Protein AF-A0A3B9III9-F1 (afdb_monomer_lite)

Sequence (74 aa):
GFLAEGGPHTGDMPNQMVGADGALHAEAFNPMVRLDDGPNGIRGRTLMIHSGRDDHRSQPSGNAGDRLACAVIE

Organism: NCBI:txid171437

pLDDT: mean 96.28, std 1.68, range [90.31, 98.44]

Secondary structure (DSSP, 8-state):
-TTSTT---TT--PPP---TTS--------TT-BSSSSTTB-TT-EEEEESS---SSSTTTTT--SEEEEEE--

Structure (mmCIF, N/CA/C/O backbone):
data_AF-A0A3B9III9-F1
#
_entry.id   AF-A0A3B9III9-F1
#
loop_
_atom_site.group_PDB
_atom_site.id
_atom_site.type_symbol
_atom_site.label_atom_id
_atom_site.label_alt_id
_atom_site.label_comp_id
_atom_site.label_asym_id
_atom_site.label_entity_id
_atom_site.label_seq_id
_atom_site.pdbx_PDB_ins_code
_atom_site.Cartn_x
_atom_site.Cartn_y
_atom_site.Cartn_z
_atom_site.occupancy
_atom_site.B_iso_or_equiv
_atom_site.auth_seq_id
_atom_site.auth_comp_id
_atom_site.auth_asym_id
_atom_site.auth_atom_id
_atom_site.pdbx_PDB_model_num
ATOM 1 N N . GLY A 1 1 ? 2.496 8.157 -2.880 1.00 90.31 1 GLY A N 1
ATOM 2 C CA . GLY A 1 1 ? 3.747 7.412 -2.649 1.00 90.31 1 GLY A CA 1
ATOM 3 C C . GLY A 1 1 ? 4.742 8.285 -1.909 1.00 90.31 1 GLY A C 1
ATOM 4 O O . GLY A 1 1 ? 4.618 9.503 -1.955 1.00 90.31 1 GLY A O 1
ATOM 5 N N . PHE A 1 2 ? 5.755 7.702 -1.263 1.00 94.12 2 PHE A N 1
ATOM 6 C CA . PHE A 1 2 ? 6.744 8.439 -0.451 1.00 94.12 2 PHE A CA 1
ATOM 7 C C . PHE A 1 2 ? 7.530 9.545 -1.185 1.00 94.12 2 PHE A C 1
ATOM 9 O O . PHE A 1 2 ? 8.117 10.401 -0.533 1.00 94.12 2 PHE A O 1
ATOM 16 N N . LEU A 1 3 ? 7.558 9.531 -2.522 1.00 96.62 3 LEU A N 1
ATOM 17 C CA . LEU A 1 3 ? 8.256 10.494 -3.383 1.00 96.62 3 LEU A CA 1
ATOM 18 C C . LEU A 1 3 ? 7.292 11.396 -4.179 1.00 96.62 3 LEU A C 1
ATOM 20 O O . LEU A 1 3 ? 7.730 12.093 -5.099 1.00 96.62 3 LEU A O 1
ATOM 24 N N . ALA A 1 4 ? 5.990 11.349 -3.886 1.00 95.69 4 ALA A N 1
ATOM 25 C CA . ALA A 1 4 ? 4.994 12.208 -4.516 1.00 95.69 4 ALA A CA 1
ATOM 26 C C . ALA A 1 4 ? 5.105 13.653 -4.000 1.00 95.69 4 ALA A C 1
ATOM 28 O O . ALA A 1 4 ? 5.498 13.882 -2.860 1.00 95.69 4 ALA A O 1
ATOM 29 N N . GLU A 1 5 ? 4.726 14.631 -4.827 1.00 92.75 5 GLU A N 1
ATOM 30 C CA . GLU A 1 5 ? 4.854 16.069 -4.527 1.00 92.75 5 GLU A CA 1
ATOM 31 C C . GLU A 1 5 ? 4.093 16.501 -3.256 1.00 92.75 5 GLU A C 1
ATOM 33 O O . GLU A 1 5 ? 4.567 17.355 -2.514 1.00 92.75 5 GLU A O 1
ATOM 38 N N . GLY A 1 6 ? 2.958 15.859 -2.954 1.00 93.62 6 GLY A N 1
ATOM 39 C CA . GLY A 1 6 ? 2.180 16.068 -1.723 1.00 93.62 6 GLY A CA 1
ATOM 40 C C . GLY A 1 6 ? 2.541 15.131 -0.564 1.00 93.62 6 GLY A C 1
ATOM 41 O O . GLY A 1 6 ? 1.855 15.133 0.455 1.00 93.62 6 GLY A O 1
ATOM 42 N N . GLY A 1 7 ? 3.589 14.318 -0.716 1.00 94.62 7 GLY A N 1
ATOM 43 C CA . GLY A 1 7 ? 3.945 13.259 0.224 1.00 94.62 7 GLY A CA 1
ATOM 44 C C . GLY A 1 7 ? 3.102 11.981 0.071 1.00 94.62 7 GLY A C 1
ATOM 45 O O . GLY A 1 7 ? 2.309 11.847 -0.866 1.00 94.62 7 GLY A O 1
ATOM 46 N N . PRO A 1 8 ? 3.308 10.996 0.962 1.00 96.88 8 PRO A N 1
ATOM 47 C CA . PRO A 1 8 ? 2.572 9.738 0.931 1.00 96.88 8 PRO A CA 1
ATOM 48 C C . PRO A 1 8 ? 1.113 9.913 1.376 1.00 96.88 8 PRO A C 1
ATOM 50 O O . PRO A 1 8 ? 0.806 10.715 2.258 1.00 96.88 8 PRO A O 1
ATOM 53 N N . HIS A 1 9 ? 0.216 9.096 0.823 1.00 96.56 9 HIS A N 1
ATOM 54 C CA . HIS A 1 9 ? -1.093 8.881 1.433 1.00 96.56 9 HIS A CA 1
ATOM 55 C C . HIS A 1 9 ? -0.925 8.121 2.753 1.00 96.56 9 HIS A C 1
ATOM 57 O O . HIS A 1 9 ? 0.025 7.359 2.925 1.00 96.56 9 HIS A O 1
ATOM 63 N N . THR A 1 10 ? -1.884 8.247 3.673 1.00 96.69 10 THR A N 1
ATOM 64 C CA . THR A 1 10 ? -1.824 7.552 4.973 1.00 96.69 10 THR A CA 1
ATOM 65 C C . THR A 1 10 ? -1.736 6.030 4.831 1.00 96.69 10 THR A C 1
ATOM 67 O O . THR A 1 10 ? -1.104 5.377 5.654 1.00 96.69 10 THR A O 1
ATOM 70 N N . GLY A 1 11 ? -2.328 5.465 3.774 1.00 96.75 11 GLY A N 1
ATOM 71 C CA . GLY A 1 11 ? -2.277 4.033 3.467 1.00 96.75 11 GLY A CA 1
ATOM 72 C C . GLY A 1 11 ? -1.039 3.568 2.694 1.00 96.75 11 GLY A C 1
ATOM 73 O O . GLY A 1 11 ? -0.882 2.362 2.521 1.00 96.75 11 GLY A O 1
ATOM 74 N N . ASP A 1 12 ? -0.172 4.474 2.230 1.00 97.44 12 ASP A N 1
ATOM 75 C CA . ASP A 1 12 ? 1.028 4.083 1.488 1.00 97.44 12 ASP A CA 1
ATOM 76 C C . ASP A 1 12 ? 2.009 3.354 2.417 1.00 97.44 12 ASP A C 1
ATOM 78 O O . ASP A 1 12 ? 2.350 3.829 3.503 1.00 97.44 12 ASP A O 1
ATOM 82 N N . MET A 1 13 ? 2.495 2.198 1.969 1.00 96.94 13 MET A N 1
ATOM 83 C CA . MET A 1 13 ? 3.464 1.363 2.682 1.00 96.94 13 MET A CA 1
ATOM 84 C C . MET A 1 13 ? 4.612 0.970 1.744 1.00 96.94 13 MET A C 1
ATOM 86 O O . MET A 1 13 ? 4.444 1.009 0.522 1.00 96.94 13 MET A O 1
ATOM 90 N N . PRO A 1 14 ? 5.800 0.614 2.272 1.00 95.56 14 PRO A N 1
ATOM 91 C CA . PRO A 1 14 ? 6.910 0.168 1.438 1.00 95.56 14 PRO A CA 1
ATOM 92 C C . PRO A 1 14 ? 6.538 -1.047 0.589 1.00 95.56 14 PRO A C 1
ATOM 94 O O . PRO A 1 14 ? 5.777 -1.915 1.025 1.00 95.56 14 PRO A O 1
ATOM 97 N N . ASN A 1 15 ? 7.132 -1.131 -0.603 1.00 96.75 15 ASN A N 1
ATOM 98 C CA . ASN A 1 15 ? 7.020 -2.322 -1.440 1.00 96.75 15 ASN A CA 1
ATOM 99 C C . ASN A 1 15 ? 7.458 -3.569 -0.662 1.00 96.75 15 ASN A C 1
ATOM 101 O O . ASN A 1 15 ? 8.491 -3.562 0.006 1.00 96.75 15 ASN A O 1
ATOM 105 N N . GLN A 1 16 ? 6.680 -4.638 -0.795 1.00 96.19 16 GLN A N 1
ATOM 106 C CA . GLN A 1 16 ? 6.973 -5.936 -0.200 1.00 96.19 16 GLN A CA 1
ATOM 107 C C . GLN A 1 16 ? 7.675 -6.844 -1.218 1.00 96.19 16 GLN A C 1
ATOM 109 O O . GLN A 1 16 ? 7.550 -6.637 -2.427 1.00 96.19 16 GLN A O 1
ATOM 114 N N . MET A 1 17 ? 8.423 -7.843 -0.746 1.00 94.69 17 MET A N 1
ATOM 115 C CA . MET A 1 17 ? 9.144 -8.777 -1.617 1.00 94.69 17 MET A CA 1
ATOM 116 C C . MET A 1 17 ? 8.563 -10.181 -1.504 1.00 94.69 17 MET A C 1
ATOM 118 O O . MET A 1 17 ? 8.438 -10.724 -0.411 1.00 94.69 17 ME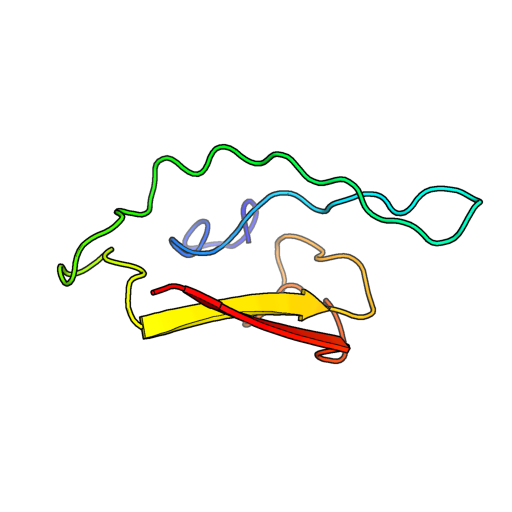T A O 1
ATOM 122 N N . VAL A 1 18 ? 8.230 -10.763 -2.652 1.00 95.81 18 VAL A N 1
ATOM 123 C CA . VAL A 1 18 ? 7.782 -12.153 -2.755 1.00 95.81 18 VAL A CA 1
ATOM 124 C C . VAL A 1 18 ? 9.013 -13.053 -2.847 1.00 95.81 18 VAL A C 1
ATOM 126 O O . VAL A 1 18 ? 9.940 -12.762 -3.608 1.00 95.81 18 VAL A O 1
ATOM 129 N N . GLY A 1 19 ? 9.031 -14.126 -2.059 1.00 94.31 19 GLY A N 1
ATOM 130 C CA . GLY A 1 19 ? 10.078 -15.139 -2.094 1.00 94.31 19 GLY A CA 1
ATOM 131 C C . GLY A 1 19 ? 10.092 -15.923 -3.408 1.00 94.31 19 GLY A C 1
ATOM 132 O O . GLY A 1 19 ? 9.148 -15.894 -4.196 1.00 94.31 19 GLY A O 1
ATOM 133 N N . ALA A 1 20 ? 11.175 -16.665 -3.651 1.00 96.44 20 ALA A N 1
ATOM 134 C CA . ALA A 1 20 ? 11.301 -17.511 -4.843 1.00 96.44 20 ALA A CA 1
ATOM 135 C C . ALA A 1 20 ? 10.274 -18.663 -4.887 1.00 96.44 20 ALA A C 1
ATOM 137 O O . ALA A 1 20 ? 10.021 -19.224 -5.948 1.00 96.44 20 ALA A O 1
ATOM 138 N N . ASP A 1 21 ? 9.684 -19.003 -3.742 1.00 96.88 21 ASP A N 1
ATOM 139 C CA . ASP A 1 21 ? 8.582 -19.955 -3.586 1.00 96.88 21 ASP A CA 1
ATOM 140 C C . ASP A 1 21 ? 7.205 -19.358 -3.933 1.00 96.88 21 ASP A C 1
ATOM 142 O O . ASP A 1 21 ? 6.200 -20.066 -3.906 1.00 96.88 21 ASP A O 1
ATOM 146 N N . GLY A 1 22 ? 7.147 -18.067 -4.272 1.00 95.31 22 GLY A N 1
ATOM 147 C CA . GLY A 1 22 ? 5.907 -17.355 -4.566 1.00 95.31 22 GLY A CA 1
ATOM 148 C C . GLY A 1 22 ? 5.133 -16.915 -3.321 1.00 95.31 22 GLY A C 1
ATOM 149 O O . GLY A 1 22 ? 4.037 -16.373 -3.463 1.00 95.31 22 GLY A O 1
ATOM 150 N N . ALA A 1 23 ? 5.676 -17.115 -2.116 1.00 95.44 23 ALA A N 1
ATOM 151 C CA . ALA A 1 23 ? 5.047 -16.685 -0.876 1.00 95.44 23 ALA A CA 1
ATOM 152 C C . ALA A 1 23 ? 5.514 -15.280 -0.473 1.00 95.44 23 ALA A C 1
ATOM 154 O O . ALA A 1 23 ? 6.690 -14.924 -0.584 1.00 95.44 23 ALA A O 1
ATOM 155 N N . LEU A 1 24 ? 4.580 -14.471 0.028 1.00 93.75 24 LEU A N 1
ATOM 156 C CA . LEU A 1 24 ? 4.879 -13.197 0.669 1.00 93.75 24 LEU A CA 1
ATOM 157 C C . LEU A 1 24 ? 4.675 -13.329 2.178 1.00 93.75 24 LEU A C 1
ATOM 159 O O . LEU A 1 24 ? 3.560 -13.571 2.635 1.00 93.75 24 LEU A O 1
ATOM 163 N N . HIS A 1 25 ? 5.733 -13.078 2.945 1.00 93.75 25 HIS A N 1
ATOM 164 C CA . HIS A 1 25 ? 5.638 -12.779 4.370 1.00 93.75 25 HIS A CA 1
ATOM 165 C C . HIS A 1 25 ? 5.967 -11.302 4.567 1.00 93.75 25 HIS A C 1
ATOM 167 O O . HIS A 1 25 ? 7.080 -10.870 4.274 1.00 93.75 25 HIS A O 1
ATOM 173 N N . ALA A 1 26 ? 4.982 -10.531 5.020 1.00 92.12 26 ALA A N 1
ATOM 174 C CA . ALA A 1 26 ? 5.088 -9.087 5.167 1.00 92.12 26 ALA A CA 1
ATOM 175 C C . ALA A 1 26 ? 4.935 -8.686 6.634 1.00 92.12 26 ALA A C 1
ATOM 177 O O . ALA A 1 26 ? 4.003 -9.116 7.312 1.00 92.12 26 ALA A O 1
ATOM 178 N N . GLU A 1 27 ? 5.815 -7.801 7.085 1.00 93.81 27 GLU A N 1
ATOM 179 C CA . GLU A 1 27 ? 5.659 -7.042 8.319 1.00 93.81 27 GLU A CA 1
ATOM 180 C C . GLU A 1 27 ? 5.897 -5.572 7.975 1.00 93.81 27 GLU A C 1
ATOM 182 O O . GLU A 1 27 ? 6.914 -5.214 7.377 1.00 93.81 27 GLU A O 1
ATOM 187 N N . ALA A 1 28 ? 4.935 -4.716 8.307 1.00 92.06 28 ALA A N 1
ATOM 188 C CA . ALA A 1 28 ? 5.010 -3.298 8.004 1.00 92.06 28 ALA A CA 1
ATOM 189 C C . ALA A 1 28 ? 4.538 -2.483 9.203 1.00 92.06 28 ALA A C 1
ATOM 191 O O . ALA A 1 28 ? 3.442 -2.682 9.724 1.00 92.06 28 ALA A O 1
ATOM 192 N N . PHE A 1 29 ? 5.360 -1.518 9.603 1.00 93.94 29 PHE A N 1
ATOM 193 C CA . PHE A 1 29 ? 4.965 -0.497 10.557 1.00 93.94 29 PHE A CA 1
ATOM 194 C C . PHE A 1 29 ? 4.504 0.751 9.799 1.00 93.94 29 PHE A C 1
ATOM 196 O O . PHE A 1 29 ? 5.289 1.358 9.069 1.00 93.94 29 PHE A O 1
ATOM 203 N N . ASN A 1 30 ? 3.240 1.142 9.976 1.00 96.38 30 ASN A N 1
ATOM 204 C CA . ASN A 1 30 ? 2.687 2.363 9.394 1.00 96.38 30 ASN A CA 1
ATOM 205 C C . ASN A 1 30 ? 2.228 3.325 10.509 1.00 96.38 30 ASN A C 1
ATOM 207 O O . ASN A 1 30 ? 1.181 3.097 11.115 1.00 96.38 30 ASN A O 1
ATOM 211 N N . PRO A 1 31 ? 2.971 4.416 10.781 1.00 95.69 31 PRO A N 1
ATOM 212 C CA . PRO A 1 31 ? 2.630 5.363 11.843 1.00 95.69 31 PRO A CA 1
ATOM 213 C C . PRO A 1 31 ? 1.516 6.354 11.461 1.00 95.69 31 PRO A C 1
ATOM 215 O O . PRO A 1 31 ? 1.111 7.162 12.296 1.00 95.69 31 PRO A O 1
ATOM 218 N N . MET A 1 32 ? 1.041 6.349 10.210 1.00 96.94 32 MET A N 1
ATOM 219 C CA . MET A 1 32 ? 0.059 7.318 9.704 1.00 96.94 32 MET A CA 1
ATOM 220 C C . MET A 1 32 ? -1.394 6.849 9.850 1.00 96.94 32 MET A C 1
ATOM 222 O O . MET A 1 32 ? -2.313 7.643 9.637 1.00 96.94 32 MET A O 1
ATOM 226 N N . VAL A 1 33 ? -1.604 5.584 10.222 1.00 97.25 33 VAL A N 1
ATOM 227 C CA . VAL A 1 33 ? -2.923 4.950 10.356 1.00 97.25 33 VAL A CA 1
ATOM 228 C C . VAL A 1 33 ? -3.251 4.617 11.807 1.00 97.25 33 VAL A C 1
ATOM 230 O O . VAL A 1 33 ? -2.367 4.509 12.656 1.00 97.25 33 VAL A O 1
ATOM 233 N N . ARG A 1 34 ? -4.541 4.435 12.093 1.00 97.12 34 ARG A N 1
ATOM 234 C CA . ARG A 1 34 ? -5.037 3.958 13.389 1.00 97.12 34 ARG A CA 1
ATOM 235 C C . ARG A 1 34 ? -6.009 2.800 13.210 1.00 97.12 34 ARG A C 1
ATOM 237 O O . ARG A 1 34 ? -6.755 2.763 12.237 1.00 97.12 34 ARG A O 1
ATOM 244 N N . LEU A 1 35 ? -6.033 1.879 14.172 1.00 95.81 35 LEU A N 1
ATOM 245 C CA . LEU A 1 35 ? -7.030 0.803 14.244 1.00 95.81 35 LEU A CA 1
ATOM 246 C C . LEU A 1 35 ? -8.295 1.285 14.971 1.00 95.81 35 LEU A C 1
ATOM 248 O O . LEU A 1 35 ? -8.657 0.787 16.035 1.00 95.81 35 LEU A O 1
ATOM 252 N N . ASP A 1 36 ? -8.929 2.307 14.402 1.00 96.88 36 ASP A N 1
ATOM 253 C CA . ASP A 1 36 ? -10.180 2.904 14.867 1.00 96.88 36 ASP A CA 1
ATOM 254 C C . ASP A 1 36 ? -11.034 3.384 13.675 1.00 96.88 36 ASP A C 1
ATOM 256 O O . ASP A 1 36 ? -10.695 3.120 12.519 1.00 96.88 36 ASP A O 1
ATOM 260 N N . ASP A 1 37 ? -12.145 4.067 13.967 1.00 96.38 37 ASP A N 1
ATOM 261 C CA . ASP A 1 37 ? -13.090 4.629 12.988 1.00 96.38 37 ASP A CA 1
ATOM 262 C C . ASP A 1 37 ? -12.867 6.141 12.748 1.00 96.38 37 ASP A C 1
ATOM 264 O O . ASP A 1 37 ? -13.741 6.853 12.253 1.00 96.38 37 ASP A O 1
ATOM 268 N N . GLY A 1 38 ? -11.706 6.672 13.152 1.00 96.19 38 GLY A N 1
ATOM 269 C CA . GLY A 1 38 ? -11.367 8.086 13.019 1.00 96.19 38 GLY A CA 1
ATOM 270 C C . GLY A 1 38 ? -10.939 8.496 11.599 1.00 96.19 38 GLY A C 1
ATOM 271 O O . GLY A 1 38 ? -10.943 7.689 10.669 1.00 96.19 38 GLY A O 1
ATOM 272 N N . PRO A 1 39 ? -10.481 9.750 11.404 1.00 95.25 39 PRO A N 1
ATOM 27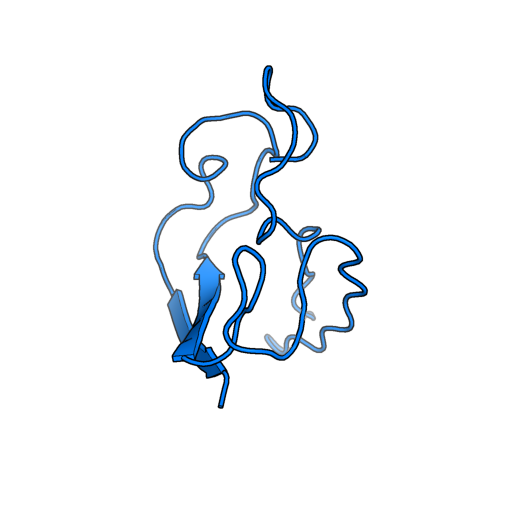3 C CA . PRO A 1 39 ? -10.070 10.263 10.088 1.00 95.25 39 PRO A CA 1
ATOM 274 C C . PRO A 1 39 ? -8.992 9.413 9.385 1.00 95.25 39 PRO A C 1
ATOM 276 O O . PRO A 1 39 ? -9.079 9.147 8.184 1.00 95.25 39 PRO A O 1
ATOM 279 N N . ASN A 1 40 ? -8.016 8.926 10.159 1.00 96.38 40 ASN A N 1
ATOM 280 C CA . ASN A 1 40 ? -6.965 8.003 9.707 1.00 96.38 40 ASN A CA 1
ATOM 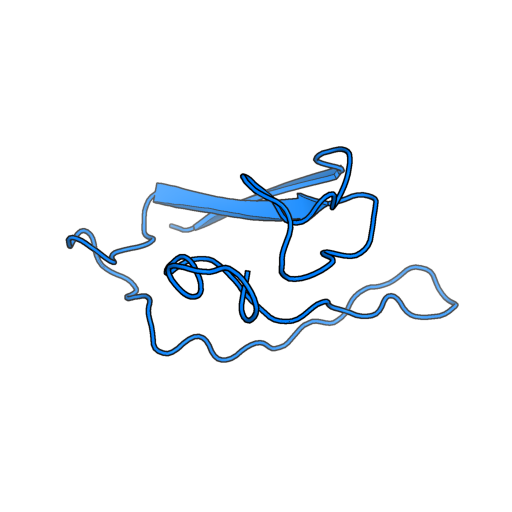281 C C . ASN A 1 40 ? -7.232 6.552 10.147 1.00 96.38 40 ASN A C 1
ATOM 283 O O . ASN A 1 40 ? -6.332 5.711 10.105 1.00 96.38 40 ASN A O 1
ATOM 287 N N . GLY A 1 41 ? -8.454 6.282 10.600 1.00 97.44 41 GLY A N 1
ATOM 288 C CA . GLY A 1 41 ? -8.924 4.975 11.016 1.00 97.44 41 GLY A CA 1
ATOM 289 C C . GLY A 1 41 ? -9.057 4.041 9.822 1.00 97.44 41 GLY A C 1
ATOM 290 O O . GLY A 1 41 ? -9.624 4.435 8.798 1.00 97.44 41 GLY A O 1
ATOM 291 N N . ILE A 1 42 ? -8.500 2.834 9.918 1.00 97.38 42 ILE A N 1
ATOM 292 C CA . ILE A 1 42 ? -8.506 1.847 8.828 1.00 97.38 42 ILE A CA 1
ATOM 293 C C . ILE A 1 42 ? -9.465 0.678 9.055 1.00 97.38 42 ILE A C 1
ATOM 295 O O . ILE A 1 42 ? -9.541 -0.195 8.191 1.00 97.38 42 ILE A O 1
ATOM 299 N N . ARG A 1 43 ? -10.230 0.670 10.153 1.00 97.56 43 ARG A N 1
ATOM 300 C CA . ARG A 1 43 ? -11.322 -0.294 10.323 1.00 97.56 43 ARG A CA 1
ATOM 301 C C . ARG A 1 43 ? -12.330 -0.148 9.176 1.00 97.56 43 ARG A C 1
ATOM 303 O O . ARG A 1 43 ? -12.648 0.959 8.746 1.00 97.56 43 ARG A O 1
ATOM 310 N N . GLY A 1 44 ? -12.770 -1.274 8.624 1.00 96.88 44 GLY A N 1
ATOM 311 C CA . GLY A 1 44 ? -13.638 -1.350 7.450 1.00 96.88 44 GLY A CA 1
ATOM 312 C C . GLY A 1 44 ? -12.962 -0.990 6.120 1.00 96.88 44 GLY A C 1
ATOM 313 O O . GLY A 1 44 ? -13.623 -1.026 5.082 1.00 96.88 44 GLY A O 1
ATOM 314 N N . ARG A 1 45 ? -11.664 -0.644 6.111 1.00 97.31 45 ARG A N 1
ATOM 315 C CA . ARG A 1 45 ? -10.893 -0.410 4.876 1.00 97.31 45 ARG A CA 1
ATOM 316 C C . ARG A 1 45 ? -10.252 -1.702 4.377 1.00 97.31 45 ARG A C 1
ATOM 318 O O . ARG A 1 45 ? -10.413 -2.770 4.960 1.00 97.31 45 ARG A O 1
ATOM 325 N N . THR A 1 46 ? -9.527 -1.606 3.266 1.00 97.75 46 THR A N 1
ATOM 326 C CA . THR A 1 46 ? -8.969 -2.759 2.559 1.00 97.75 46 THR A CA 1
ATOM 327 C C . THR A 1 46 ? -7.452 -2.673 2.455 1.00 97.75 46 THR A C 1
ATOM 329 O O . THR A 1 46 ? -6.922 -1.675 1.968 1.00 97.75 46 THR A O 1
ATOM 332 N N . LEU A 1 47 ? -6.763 -3.744 2.851 1.00 96.94 47 LEU A N 1
ATOM 333 C CA . LEU A 1 47 ? -5.377 -3.992 2.466 1.00 96.94 47 LEU A CA 1
ATOM 334 C C . LEU A 1 47 ? -5.349 -4.532 1.032 1.00 96.94 47 LEU A C 1
ATOM 336 O O . LEU A 1 47 ? -6.110 -5.441 0.697 1.00 96.94 47 LEU A O 1
ATOM 340 N N . MET A 1 48 ? -4.484 -3.970 0.188 1.00 97.81 48 MET A N 1
ATOM 341 C CA . MET A 1 48 ? -4.443 -4.237 -1.249 1.00 97.81 48 MET A CA 1
ATOM 342 C C . MET A 1 48 ? -3.043 -4.665 -1.687 1.00 97.81 48 MET A C 1
ATOM 344 O O . MET A 1 48 ? -2.074 -3.960 -1.418 1.00 97.81 48 MET A O 1
ATOM 348 N N . ILE A 1 49 ? -2.947 -5.784 -2.403 1.00 97.50 49 ILE A N 1
ATOM 349 C CA . ILE A 1 49 ? -1.730 -6.2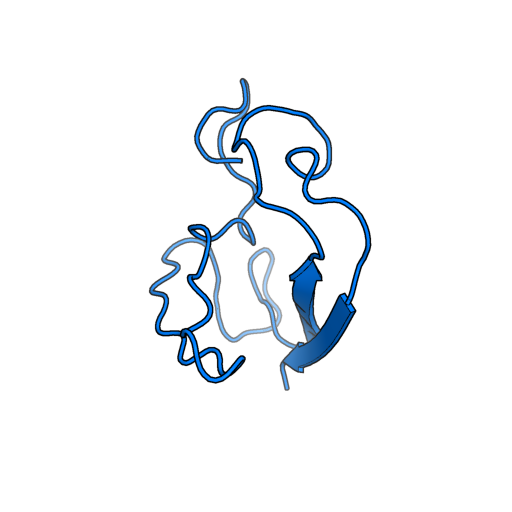14 -3.099 1.00 97.50 49 ILE A CA 1
ATOM 350 C C . ILE A 1 49 ? -1.888 -5.923 -4.588 1.00 97.50 49 ILE A C 1
ATOM 352 O O . ILE A 1 49 ? -2.894 -6.295 -5.198 1.00 97.50 49 ILE A O 1
ATOM 356 N N . HIS A 1 50 ? -0.890 -5.259 -5.162 1.00 98.31 50 HIS A N 1
ATOM 357 C CA . HIS A 1 50 ? -0.833 -4.917 -6.578 1.00 98.31 50 HIS A CA 1
ATOM 358 C C . HIS A 1 50 ? 0.061 -5.884 -7.373 1.00 98.31 50 HIS A C 1
ATOM 360 O O . HIS A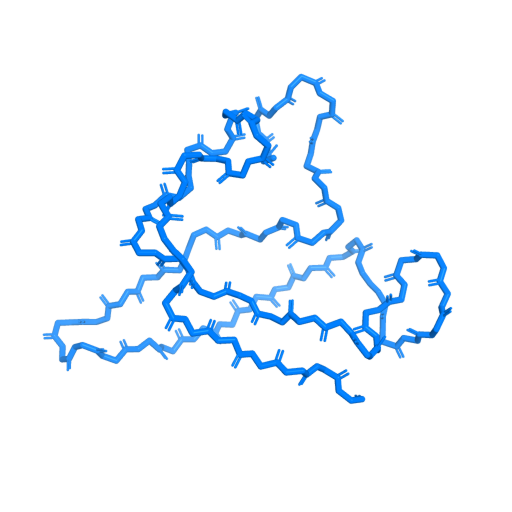 1 50 ? 0.874 -6.598 -6.788 1.00 98.31 50 HIS A O 1
ATOM 366 N N . SER A 1 51 ? -0.102 -5.927 -8.701 1.00 97.38 51 SER A N 1
ATOM 367 C CA . SER A 1 51 ? 0.649 -6.833 -9.588 1.00 97.38 51 SER A CA 1
ATOM 368 C C . SER A 1 51 ? 2.067 -6.379 -9.908 1.00 97.38 51 SER A C 1
ATOM 370 O O . SER A 1 51 ? 2.906 -7.192 -10.296 1.00 97.38 51 SER A O 1
ATOM 372 N N . GLY A 1 52 ? 2.340 -5.093 -9.732 1.00 97.12 52 GLY A N 1
ATOM 373 C CA . GLY A 1 52 ? 3.623 -4.464 -9.970 1.00 97.12 52 GLY A CA 1
ATOM 374 C C . GLY A 1 52 ? 4.137 -3.710 -8.750 1.00 97.12 52 GLY A C 1
ATOM 375 O O . GLY A 1 52 ? 3.458 -3.516 -7.741 1.00 97.12 52 GLY A O 1
ATOM 376 N N . ARG A 1 53 ? 5.388 -3.275 -8.871 1.00 97.44 53 ARG A N 1
ATOM 377 C CA . ARG A 1 53 ? 6.064 -2.452 -7.873 1.00 97.44 53 ARG A CA 1
ATOM 378 C C . ARG A 1 53 ? 5.534 -1.018 -7.927 1.00 97.44 53 ARG A C 1
ATOM 380 O O . ARG A 1 53 ? 5.491 -0.429 -9.001 1.00 97.44 53 ARG A O 1
ATOM 387 N N . ASP A 1 54 ? 5.240 -0.444 -6.766 1.00 98.12 54 ASP A N 1
ATOM 388 C CA . ASP A 1 54 ? 4.937 0.981 -6.616 1.00 98.12 54 ASP A CA 1
ATOM 389 C C . ASP A 1 54 ? 6.216 1.821 -6.837 1.00 98.12 54 ASP A C 1
ATOM 391 O O . ASP A 1 54 ? 7.255 1.573 -6.215 1.00 98.12 54 ASP A O 1
ATOM 395 N N . ASP A 1 55 ? 6.165 2.806 -7.734 1.00 98.12 55 ASP A N 1
ATOM 396 C CA . ASP A 1 55 ? 7.282 3.706 -8.063 1.00 98.12 55 ASP A CA 1
ATOM 397 C C . ASP A 1 55 ? 7.460 4.878 -7.073 1.00 98.12 55 ASP A C 1
ATOM 399 O O . ASP A 1 55 ? 8.371 5.700 -7.204 1.00 98.12 55 ASP A O 1
ATOM 403 N N . HIS A 1 56 ? 6.590 4.946 -6.070 1.00 97.62 56 HIS A N 1
ATOM 404 C CA . HIS A 1 56 ? 6.479 5.935 -5.006 1.00 97.62 56 HIS A CA 1
ATOM 405 C C . HIS A 1 56 ? 6.219 7.371 -5.456 1.00 97.62 56 HIS A C 1
ATOM 407 O O . HIS A 1 56 ? 6.150 8.253 -4.600 1.00 97.62 56 HIS A O 1
ATOM 413 N N . ARG A 1 57 ? 6.014 7.630 -6.747 1.00 97.25 57 ARG A N 1
ATOM 414 C CA . ARG A 1 57 ? 5.933 8.980 -7.313 1.00 97.25 57 ARG A CA 1
ATOM 415 C C . ARG A 1 57 ? 4.634 9.200 -8.072 1.00 97.25 57 ARG A C 1
ATOM 417 O O . ARG A 1 57 ? 3.919 10.164 -7.788 1.00 97.25 57 ARG A O 1
ATOM 424 N N . SER A 1 58 ? 4.340 8.322 -9.023 1.00 97.50 58 SER A N 1
ATOM 425 C CA . SER A 1 58 ? 3.226 8.472 -9.949 1.00 97.50 58 SER A CA 1
ATOM 426 C C . SER A 1 58 ? 1.901 8.458 -9.206 1.00 97.50 58 SER A C 1
ATOM 428 O O . SER A 1 58 ? 1.679 7.670 -8.287 1.00 97.50 58 SER A O 1
ATOM 430 N N . GLN A 1 59 ? 1.010 9.358 -9.600 1.00 96.06 59 GLN A N 1
ATOM 431 C CA . GLN A 1 59 ? -0.331 9.439 -9.042 1.00 96.06 59 GLN A CA 1
ATOM 432 C C . GLN A 1 59 ? -1.333 8.764 -9.985 1.00 96.06 59 GLN A C 1
ATOM 434 O O . GLN A 1 59 ? -1.152 8.831 -11.201 1.00 96.06 59 GLN A O 1
ATOM 439 N N . PRO A 1 60 ? -2.383 8.112 -9.452 1.00 95.75 60 PRO A N 1
ATOM 440 C CA . PRO A 1 60 ? -2.778 8.092 -8.035 1.00 95.75 60 PRO A CA 1
ATOM 441 C C . PRO A 1 60 ? -2.172 6.949 -7.197 1.00 95.75 60 PRO A C 1
ATOM 443 O O . PRO A 1 60 ? -2.274 6.981 -5.975 1.00 95.75 60 PRO A O 1
ATOM 446 N N . SER A 1 61 ? -1.579 5.927 -7.821 1.00 96.38 61 SER A N 1
ATOM 447 C CA . SER A 1 61 ? -1.249 4.654 -7.149 1.00 96.38 61 SER A CA 1
ATOM 448 C C . SER A 1 61 ? 0.112 4.077 -7.556 1.00 96.38 61 SER A C 1
ATOM 450 O O . SER A 1 61 ? 0.248 2.871 -7.762 1.00 96.38 61 SER A O 1
ATOM 452 N N . GLY A 1 62 ? 1.096 4.947 -7.791 1.00 97.62 62 GLY A N 1
ATOM 453 C CA . GLY A 1 62 ? 2.496 4.557 -7.972 1.00 97.62 62 GLY A CA 1
ATOM 454 C C . GLY A 1 62 ? 2.778 3.668 -9.182 1.00 97.62 62 GLY A C 1
ATOM 455 O O . GLY A 1 62 ? 3.739 2.912 -9.151 1.00 97.62 62 GLY A O 1
ATOM 456 N N . ASN A 1 63 ? 1.929 3.691 -10.218 1.00 97.88 63 ASN A N 1
ATOM 457 C CA . ASN A 1 63 ? 2.004 2.768 -11.362 1.00 97.88 63 ASN A CA 1
ATOM 458 C C . ASN A 1 63 ? 2.108 1.282 -10.963 1.00 97.88 63 ASN A C 1
ATOM 460 O O . ASN A 1 63 ? 2.671 0.476 -11.700 1.00 97.88 63 ASN A O 1
ATOM 464 N N . ALA A 1 64 ? 1.531 0.903 -9.819 1.00 98.12 64 ALA A N 1
ATOM 465 C CA . ALA A 1 64 ? 1.656 -0.447 -9.278 1.00 98.12 64 ALA A CA 1
ATOM 466 C C . ALA A 1 64 ? 0.875 -1.517 -10.073 1.00 98.12 64 ALA A C 1
ATOM 468 O O . ALA A 1 64 ? 0.969 -2.699 -9.769 1.00 98.12 64 ALA A O 1
ATOM 469 N N . GLY A 1 65 ? 0.110 -1.142 -11.101 1.00 98.06 65 GLY A N 1
ATOM 470 C CA . GLY A 1 65 ? -0.655 -2.084 -11.922 1.00 98.06 65 GLY A CA 1
ATOM 471 C C . GLY A 1 65 ? -1.933 -2.597 -11.249 1.00 98.06 65 GLY A C 1
ATOM 472 O O . GLY A 1 65 ? -2.528 -1.924 -10.400 1.00 98.06 65 GLY A O 1
ATOM 473 N N . ASP A 1 66 ? -2.366 -3.787 -11.666 1.00 98.44 66 ASP A N 1
ATOM 474 C CA . ASP A 1 66 ? -3.645 -4.398 -11.292 1.00 98.44 66 ASP A CA 1
ATOM 475 C C . ASP A 1 66 ? -3.734 -4.728 -9.799 1.00 98.44 66 ASP A C 1
ATOM 477 O O . ASP A 1 66 ? -2.731 -4.931 -9.120 1.00 98.44 66 ASP A O 1
ATOM 481 N N . ARG A 1 67 ? -4.962 -4.831 -9.284 1.00 97.88 67 ARG A N 1
ATOM 482 C CA . ARG A 1 67 ? -5.260 -5.230 -7.902 1.00 97.88 67 ARG A CA 1
ATOM 483 C C . ARG A 1 67 ? -5.373 -6.754 -7.820 1.00 97.88 67 ARG A C 1
ATOM 485 O O . ARG A 1 67 ? -6.398 -7.303 -8.211 1.00 97.88 67 ARG A O 1
ATOM 492 N N . LEU A 1 68 ? -4.337 -7.429 -7.324 1.00 96.94 68 LEU A N 1
ATOM 493 C CA . LEU A 1 68 ? -4.254 -8.895 -7.302 1.00 96.94 68 LEU A CA 1
ATOM 494 C C . LEU A 1 68 ? -5.042 -9.545 -6.166 1.00 96.94 68 LEU A C 1
ATOM 496 O O . LEU A 1 68 ? -5.670 -10.579 -6.372 1.00 96.94 68 LEU A O 1
ATOM 500 N N . ALA A 1 69 ? -4.975 -8.979 -4.961 1.00 97.12 69 ALA A N 1
ATOM 501 C CA . ALA A 1 69 ? -5.593 -9.574 -3.779 1.00 97.12 69 ALA A CA 1
ATOM 502 C C . ALA A 1 69 ? -5.966 -8.505 -2.757 1.00 97.12 69 ALA A C 1
ATOM 504 O O . ALA A 1 69 ? -5.191 -7.575 -2.527 1.00 97.12 69 ALA A O 1
ATOM 505 N N . CYS A 1 70 ? -7.136 -8.649 -2.137 1.00 97.56 70 CYS A N 1
ATOM 506 C CA . CYS A 1 70 ? -7.659 -7.728 -1.135 1.00 97.56 70 CYS A CA 1
ATOM 507 C C . CYS A 1 70 ? -8.043 -8.451 0.157 1.00 97.56 70 CYS A C 1
ATOM 509 O O . CYS A 1 70 ? -8.414 -9.623 0.136 1.00 97.56 70 CYS A O 1
ATOM 511 N N . ALA A 1 71 ? -8.003 -7.725 1.272 1.00 97.56 71 ALA A N 1
ATOM 512 C CA . ALA A 1 71 ? -8.577 -8.163 2.538 1.00 97.56 71 ALA A CA 1
ATOM 513 C C . ALA A 1 71 ? -9.167 -6.968 3.288 1.00 97.56 71 ALA A C 1
ATOM 515 O O . ALA A 1 71 ? -8.559 -5.897 3.320 1.00 97.56 71 ALA A O 1
ATOM 516 N N . VAL A 1 72 ? -10.349 -7.142 3.879 1.00 98.00 72 VAL A N 1
ATOM 517 C CA . VAL A 1 72 ? -10.951 -6.134 4.762 1.00 98.00 72 VAL A CA 1
ATOM 518 C C . VAL A 1 72 ? -10.244 -6.170 6.116 1.00 98.00 72 VAL A C 1
ATOM 520 O O . VAL A 1 72 ? -9.873 -7.238 6.596 1.00 98.00 72 VAL A O 1
ATOM 523 N N . ILE A 1 73 ? -10.043 -4.997 6.710 1.00 96.88 73 ILE A N 1
ATOM 524 C CA . ILE A 1 73 ? -9.538 -4.831 8.073 1.00 96.88 73 ILE A CA 1
ATOM 525 C C . ILE A 1 73 ? -10.748 -4.649 8.994 1.00 96.88 73 ILE A C 1
ATOM 527 O O . ILE A 1 73 ? -11.502 -3.694 8.813 1.00 96.88 73 ILE A O 1
ATOM 531 N N . GLU A 1 74 ? -10.941 -5.553 9.954 1.00 92.69 74 GLU A N 1
ATOM 532 C CA . GLU A 1 74 ? -12.065 -5.546 10.915 1.00 92.69 74 GLU A CA 1
ATOM 533 C C . GLU A 1 74 ? -11.735 -4.831 12.240 1.00 92.69 74 GLU A C 1
ATOM 535 O O . GLU A 1 74 ? -10.561 -4.859 12.676 1.00 92.69 74 GLU A O 1
#

InterPro domains:
  IPR001424 Superoxide dismutase, copper/zinc binding domain [PF00080] (6-73)
  IPR018152 Superoxide dismutase, copper/zinc, binding site [PS00332] (62-73)
  IPR036423 Superoxide dismutase-like, copper/zinc binding domain superfamily [G3DSA:2.60.40.200] (1-74)
  IPR03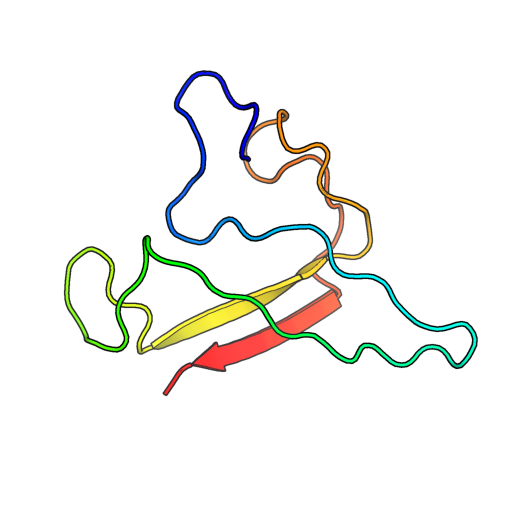6423 Superoxide dismutase-like, copper/zinc binding domain superfamily [SSF49329] (6-74)

Foldseek 3Di:
DCAEPVGDDQLDWADFDADPVRDTDDDTDRPSADCDPDPRHQQQHKDWDAPAHACRYDPDTRPRHDTDDIDGHD

Radius of gyration: 12.93 Å; chains: 1; bounding box: 25×36×27 Å